Protein AF-A0A0S6VX45-F1 (afdb_monomer)

Radius of gyration: 17.17 Å; Cα contacts (8 Å, |Δi|>4): 86; chains: 1; bounding box: 39×22×50 Å

Structure (mmCIF, N/CA/C/O backbone):
data_AF-A0A0S6VX45-F1
#
_entry.id   AF-A0A0S6VX45-F1
#
loop_
_atom_site.group_PDB
_atom_site.id
_atom_site.type_symbol
_atom_site.label_atom_id
_atom_site.label_alt_id
_atom_site.label_comp_id
_atom_site.label_asym_id
_atom_site.label_entity_id
_atom_site.label_seq_id
_atom_site.pdbx_PDB_ins_code
_atom_site.Cartn_x
_atom_site.Cartn_y
_atom_site.Cartn_z
_atom_site.occupancy
_atom_site.B_iso_or_equiv
_atom_site.auth_seq_id
_atom_site.auth_comp_id
_atom_site.auth_asym_id
_atom_site.auth_atom_id
_atom_site.pdbx_PDB_model_num
ATOM 1 N N . MET A 1 1 ? 19.116 3.862 -4.561 1.00 60.44 1 MET A N 1
ATOM 2 C CA . MET A 1 1 ? 18.824 3.668 -3.116 1.00 60.44 1 MET A CA 1
ATOM 3 C C . MET A 1 1 ? 17.891 4.714 -2.479 1.00 60.44 1 MET A C 1
ATOM 5 O O . MET A 1 1 ? 17.310 4.406 -1.449 1.00 60.44 1 MET A O 1
ATOM 9 N N . ARG A 1 2 ? 17.696 5.930 -3.028 1.00 74.19 2 ARG A N 1
ATOM 10 C CA . ARG A 1 2 ? 16.816 6.953 -2.409 1.00 74.19 2 ARG A CA 1
ATOM 11 C C . ARG A 1 2 ? 15.327 6.569 -2.387 1.00 74.19 2 ARG A C 1
ATOM 13 O O . ARG A 1 2 ? 14.680 6.799 -1.379 1.00 74.19 2 ARG A O 1
ATOM 20 N N . LEU A 1 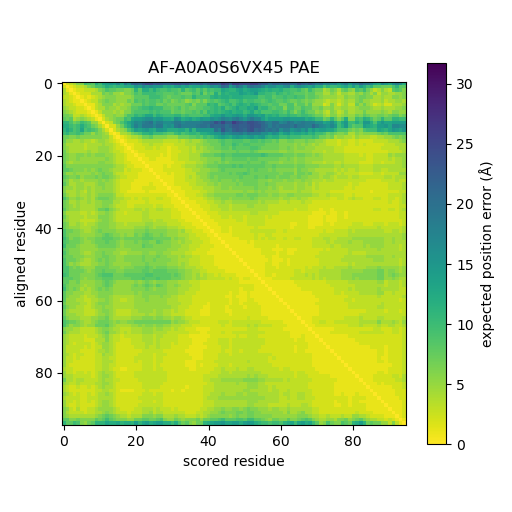3 ? 14.828 5.949 -3.457 1.00 75.25 3 LEU A N 1
ATOM 21 C CA . LEU A 1 3 ? 13.413 5.592 -3.631 1.00 75.25 3 LEU A CA 1
ATOM 22 C C . LEU A 1 3 ? 12.931 4.498 -2.661 1.00 75.25 3 LEU A C 1
ATOM 24 O O . LEU A 1 3 ? 11.836 4.600 -2.122 1.00 75.25 3 LEU A O 1
ATOM 28 N N . LEU A 1 4 ? 13.771 3.496 -2.377 1.00 80.19 4 LEU A N 1
ATOM 29 C CA . LEU A 1 4 ? 13.429 2.387 -1.473 1.00 80.19 4 LEU A CA 1
ATOM 30 C C . LEU A 1 4 ? 13.147 2.860 -0.042 1.00 80.19 4 LEU A C 1
ATOM 32 O O . LEU A 1 4 ? 12.200 2.3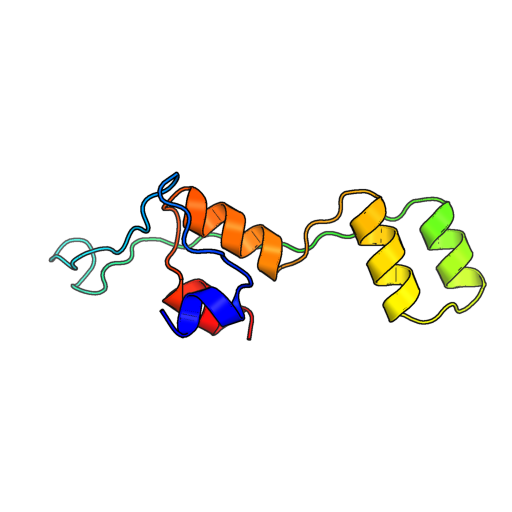93 0.580 1.00 80.19 4 LEU A O 1
ATOM 36 N N . ARG A 1 5 ? 13.902 3.860 0.433 1.00 81.31 5 ARG A N 1
ATOM 37 C CA . ARG A 1 5 ? 13.699 4.463 1.758 1.00 81.31 5 ARG A CA 1
ATOM 38 C C . ARG A 1 5 ? 12.344 5.150 1.899 1.00 81.31 5 ARG A C 1
ATOM 40 O O . ARG A 1 5 ? 11.786 5.147 2.979 1.00 81.31 5 ARG A O 1
ATOM 47 N N . ILE A 1 6 ? 11.799 5.709 0.819 1.00 82.19 6 ILE A N 1
ATOM 48 C CA . ILE A 1 6 ? 10.489 6.376 0.854 1.00 82.19 6 ILE A CA 1
ATOM 49 C C . ILE A 1 6 ? 9.362 5.342 1.052 1.00 82.19 6 ILE A C 1
ATOM 51 O O . ILE A 1 6 ? 8.352 5.604 1.709 1.00 82.19 6 ILE A O 1
ATOM 55 N N . LEU A 1 7 ? 9.551 4.130 0.524 1.00 81.44 7 LEU A N 1
ATOM 56 C CA . LEU A 1 7 ? 8.628 3.014 0.719 1.00 81.44 7 LEU A CA 1
ATOM 57 C C . LEU A 1 7 ? 8.910 2.198 1.990 1.00 81.44 7 LEU A C 1
ATOM 59 O O . LEU A 1 7 ? 8.251 1.183 2.176 1.00 81.44 7 LEU A O 1
ATOM 63 N N . ASP A 1 8 ? 9.832 2.612 2.863 1.00 84.00 8 ASP A N 1
ATOM 64 C CA . ASP A 1 8 ? 10.304 1.805 4.005 1.00 84.00 8 ASP A CA 1
ATOM 65 C C . ASP A 1 8 ? 10.724 0.382 3.593 1.00 84.00 8 ASP A C 1
ATOM 67 O O . ASP A 1 8 ? 10.539 -0.591 4.323 1.00 84.00 8 ASP A O 1
ATOM 71 N N . ILE A 1 9 ? 11.262 0.241 2.378 1.00 82.06 9 ILE A N 1
ATOM 72 C CA . ILE A 1 9 ? 11.832 -1.016 1.910 1.00 82.06 9 ILE A CA 1
ATOM 73 C C . ILE A 1 9 ? 13.308 -1.013 2.284 1.00 82.06 9 ILE A C 1
ATOM 75 O O . ILE A 1 9 ? 14.108 -0.272 1.702 1.00 82.06 9 ILE A O 1
ATOM 79 N N . GLU A 1 10 ? 13.676 -1.872 3.228 1.00 78.88 10 GLU A N 1
ATOM 80 C CA . GLU A 1 10 ? 15.080 -2.169 3.465 1.00 78.88 10 GLU A CA 1
ATOM 81 C C . GLU A 1 10 ? 15.649 -2.964 2.280 1.00 78.88 10 GLU A C 1
ATOM 83 O O . GLU A 1 10 ? 14.973 -3.855 1.751 1.00 78.88 10 GLU A O 1
ATOM 88 N N . PRO A 1 11 ? 16.864 -2.629 1.812 1.00 67.44 11 PRO A N 1
ATOM 89 C CA . PRO A 1 11 ? 17.540 -3.375 0.763 1.00 67.44 11 PRO A CA 1
ATOM 90 C C . PRO A 1 11 ? 17.979 -4.739 1.309 1.00 67.44 11 PRO A C 1
ATOM 92 O O . PRO A 1 11 ? 19.117 -4.928 1.726 1.00 67.44 11 PRO A O 1
ATOM 95 N N . ASP A 1 12 ? 17.049 -5.682 1.312 1.00 67.06 12 ASP A N 1
ATOM 96 C CA . ASP A 1 12 ? 17.290 -7.087 1.602 1.00 67.06 12 ASP A CA 1
ATOM 97 C C . ASP A 1 12 ? 17.587 -7.833 0.287 1.00 67.06 12 ASP A C 1
ATOM 99 O O . ASP A 1 12 ? 16.963 -7.577 -0.743 1.00 67.06 12 ASP A O 1
ATOM 103 N N . ARG A 1 13 ? 18.557 -8.755 0.307 1.00 64.81 13 ARG A N 1
ATOM 104 C CA . ARG A 1 13 ? 18.927 -9.584 -0.856 1.00 64.81 13 ARG A CA 1
ATOM 105 C C . ARG A 1 13 ? 17.896 -10.678 -1.157 1.00 64.81 13 ARG A C 1
ATOM 107 O O . ARG A 1 13 ? 18.071 -11.412 -2.124 1.00 64.81 13 ARG A O 1
ATOM 114 N N . SER A 1 14 ? 16.856 -10.814 -0.337 1.00 72.38 14 SER A N 1
ATOM 115 C CA . SER A 1 14 ? 15.859 -11.881 -0.451 1.00 72.38 14 SER A CA 1
ATOM 116 C C . SER A 1 14 ? 14.865 -11.723 -1.608 1.00 72.38 14 SER A C 1
ATOM 118 O O . SER A 1 14 ? 14.137 -12.670 -1.903 1.00 72.38 14 SER A O 1
ATOM 120 N N . PHE A 1 15 ? 14.817 -10.570 -2.286 1.00 75.94 15 PHE A N 1
ATOM 121 C CA . PHE A 1 15 ? 13.934 -10.373 -3.437 1.00 75.94 15 PHE A CA 1
ATOM 122 C C . PHE A 1 15 ? 14.548 -9.464 -4.506 1.00 75.94 15 PHE A C 1
ATOM 124 O O . PHE A 1 15 ? 15.210 -8.470 -4.210 1.00 75.94 15 PHE A O 1
ATOM 131 N N . GLU A 1 16 ? 14.293 -9.800 -5.771 1.00 82.88 16 GLU A N 1
ATOM 132 C CA . GLU A 1 16 ? 14.755 -9.031 -6.926 1.00 82.88 16 GLU A CA 1
ATOM 133 C C . GLU A 1 16 ? 13.674 -8.058 -7.404 1.00 82.88 16 GLU A C 1
ATOM 135 O O . GLU A 1 16 ? 12.514 -8.420 -7.612 1.00 82.88 16 GLU A O 1
ATOM 140 N N . PHE A 1 17 ? 14.056 -6.794 -7.589 1.00 88.38 17 PHE A N 1
ATOM 141 C CA . PHE A 1 17 ? 13.172 -5.787 -8.165 1.00 88.38 17 PHE A CA 1
ATOM 142 C C . PHE A 1 17 ? 13.125 -5.936 -9.683 1.00 88.38 17 PHE A C 1
ATOM 144 O O . PHE A 1 17 ? 14.161 -5.962 -10.348 1.00 88.38 17 PHE A O 1
ATOM 151 N N . MET A 1 18 ? 11.915 -5.953 -10.235 1.00 90.75 18 MET A N 1
ATOM 152 C CA . MET A 1 18 ? 11.698 -6.136 -11.666 1.00 90.75 18 MET A CA 1
ATOM 153 C C . MET A 1 18 ? 11.390 -4.806 -12.347 1.00 90.75 18 MET A C 1
ATOM 155 O O . MET A 1 18 ? 10.628 -3.992 -11.830 1.00 90.75 18 MET A O 1
ATOM 159 N N . ARG A 1 19 ? 11.949 -4.610 -13.544 1.00 92.38 19 ARG A N 1
ATOM 160 C CA . ARG A 1 19 ? 11.589 -3.521 -14.455 1.00 92.38 19 ARG A CA 1
ATOM 161 C C . ARG A 1 19 ? 11.596 -4.032 -15.889 1.00 92.38 19 ARG A C 1
ATOM 163 O O . ARG A 1 19 ? 12.563 -4.657 -16.324 1.00 92.38 19 ARG A O 1
ATOM 170 N N . GLY A 1 20 ? 10.528 -3.759 -16.633 1.00 94.38 20 GLY A N 1
ATOM 171 C CA . GLY A 1 20 ? 10.474 -4.097 -18.051 1.00 94.38 20 GLY A CA 1
ATOM 172 C C . GLY A 1 20 ? 11.472 -3.260 -18.851 1.00 94.38 20 GLY A C 1
ATOM 173 O O . GLY A 1 20 ? 11.532 -2.043 -18.698 1.00 94.38 20 GLY A O 1
ATOM 174 N N . LYS A 1 21 ? 12.247 -3.914 -19.723 1.00 95.06 21 LYS A N 1
ATOM 175 C CA . LYS A 1 21 ? 13.265 -3.253 -20.563 1.00 95.06 21 LYS A CA 1
ATOM 176 C C . LYS A 1 21 ? 12.674 -2.387 -21.686 1.00 95.06 21 LYS A C 1
ATOM 178 O O . LYS A 1 21 ? 13.375 -1.534 -22.212 1.00 95.06 21 LYS A O 1
ATOM 183 N N . GLY A 1 22 ? 11.404 -2.607 -22.037 1.00 96.31 22 GLY A N 1
ATOM 184 C CA . GLY A 1 22 ? 10.769 -2.020 -23.218 1.00 96.31 22 GLY A CA 1
ATOM 185 C C . GLY A 1 22 ? 11.043 -2.846 -24.480 1.00 96.31 22 GLY A C 1
ATOM 186 O O . GLY A 1 22 ? 12.168 -3.267 -24.729 1.00 96.31 22 GLY A O 1
ATOM 187 N N . CYS A 1 23 ? 10.003 -3.118 -25.263 1.00 97.19 23 CYS A N 1
ATOM 188 C CA . CYS A 1 23 ? 10.076 -3.790 -26.561 1.00 97.19 23 CYS A CA 1
ATOM 189 C C . CYS A 1 23 ? 8.852 -3.419 -27.408 1.00 97.19 23 CYS A C 1
ATOM 191 O O . CYS A 1 23 ? 7.910 -2.811 -26.895 1.00 97.19 23 CYS A O 1
ATOM 193 N N . ASP A 1 24 ? 8.829 -3.835 -28.671 1.00 97.69 24 ASP A N 1
ATOM 194 C CA . ASP A 1 24 ? 7.750 -3.506 -29.613 1.00 97.69 24 ASP A CA 1
ATOM 195 C C . ASP A 1 24 ? 6.369 -3.941 -29.100 1.00 97.69 24 ASP A C 1
ATOM 197 O O . ASP A 1 24 ? 5.386 -3.220 -29.246 1.00 97.69 24 ASP A O 1
ATOM 201 N N . LYS A 1 25 ? 6.294 -5.079 -28.392 1.00 96.56 25 LYS A N 1
ATOM 202 C CA . LYS A 1 25 ? 5.036 -5.600 -27.823 1.00 96.56 25 LYS A CA 1
ATOM 203 C C . LYS A 1 25 ? 4.424 -4.697 -26.752 1.00 96.56 25 LYS A C 1
ATOM 205 O O . LYS A 1 25 ? 3.219 -4.752 -26.538 1.00 96.56 25 LYS A O 1
ATOM 210 N N . CYS A 1 26 ? 5.239 -3.908 -26.056 1.00 96.06 26 CYS A N 1
ATOM 211 C CA . CYS A 1 26 ? 4.770 -2.936 -25.070 1.00 96.06 26 CYS A CA 1
ATOM 212 C C . CYS A 1 26 ? 4.954 -1.490 -25.542 1.00 96.06 26 CYS A C 1
ATOM 214 O O . CYS A 1 26 ? 4.948 -0.578 -24.711 1.00 96.06 26 CYS A O 1
ATOM 216 N N . PHE A 1 27 ? 5.149 -1.281 -26.851 1.00 96.31 27 PHE A N 1
ATOM 217 C CA . PHE A 1 27 ? 5.421 0.028 -27.452 1.00 96.31 27 PHE A CA 1
ATOM 218 C C . PHE A 1 27 ? 6.566 0.764 -26.742 1.00 96.31 27 PHE A C 1
ATOM 220 O O . PHE A 1 27 ? 6.477 1.950 -26.438 1.00 96.31 27 PHE A O 1
ATOM 227 N N . HIS A 1 28 ? 7.620 0.021 -26.394 1.00 96.12 28 HIS A N 1
ATOM 228 C CA . HIS A 1 28 ? 8.796 0.496 -25.658 1.00 96.12 28 HIS A CA 1
ATOM 229 C C . HIS A 1 28 ? 8.526 1.100 -24.264 1.00 96.12 28 HIS A C 1
ATOM 231 O O . HIS A 1 28 ? 9.442 1.645 -23.657 1.00 96.12 28 HIS A O 1
ATOM 237 N N . SER A 1 29 ? 7.322 0.957 -23.697 1.00 95.06 29 SER A N 1
ATOM 238 C CA . SER A 1 29 ? 6.995 1.515 -22.371 1.00 95.06 29 SER A CA 1
ATOM 239 C C . SER A 1 29 ? 7.636 0.758 -21.202 1.00 95.06 29 SER A C 1
ATOM 241 O O . SER A 1 29 ? 7.872 1.327 -20.139 1.00 95.06 29 SER A O 1
ATOM 243 N N . GLY A 1 30 ? 7.884 -0.543 -21.381 1.00 95.81 30 GLY A N 1
ATOM 244 C CA . GLY A 1 30 ? 8.291 -1.441 -20.299 1.00 95.81 30 GLY A CA 1
ATOM 245 C C . GLY A 1 30 ? 7.136 -1.938 -19.417 1.00 95.81 30 GLY A C 1
ATOM 246 O O . GLY A 1 30 ? 7.398 -2.683 -18.476 1.00 95.81 30 GLY A O 1
ATOM 247 N N . TYR A 1 31 ? 5.881 -1.601 -19.740 1.00 95.31 31 TYR A N 1
ATOM 248 C CA . TYR A 1 31 ? 4.680 -2.031 -19.014 1.00 95.31 31 TYR A CA 1
ATOM 249 C C . TYR A 1 31 ? 3.633 -2.615 -19.972 1.00 95.31 31 TYR A C 1
ATOM 251 O O . TYR A 1 31 ? 3.529 -2.206 -21.123 1.00 95.31 31 TYR A O 1
ATOM 259 N N . SER A 1 32 ? 2.831 -3.571 -19.509 1.00 95.19 32 SER A N 1
ATOM 260 C CA . SER A 1 32 ? 1.697 -4.103 -20.272 1.00 95.19 32 SER A CA 1
ATOM 261 C C . SER A 1 32 ? 0.556 -4.451 -19.326 1.00 95.19 32 SER A C 1
ATOM 263 O O . SER A 1 32 ? 0.758 -5.164 -18.345 1.00 95.19 32 SER A O 1
ATOM 265 N N . GLY A 1 33 ? -0.644 -3.951 -19.623 1.00 94.56 33 GLY A N 1
ATOM 266 C CA . GLY A 1 33 ? -1.788 -4.064 -18.722 1.00 94.56 33 GLY A CA 1
ATOM 267 C C . GLY A 1 33 ? -1.673 -3.157 -17.493 1.00 94.56 33 GLY A C 1
ATOM 268 O O . GLY A 1 33 ? -0.799 -2.298 -17.399 1.00 94.56 33 GLY A O 1
ATOM 269 N N . ARG A 1 34 ? -2.622 -3.313 -16.568 1.00 94.88 34 ARG A N 1
ATOM 270 C CA . ARG A 1 34 ? -2.715 -2.561 -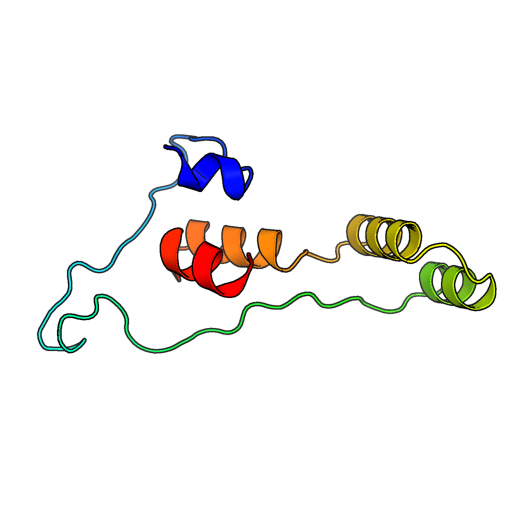15.309 1.00 94.88 34 ARG A CA 1
ATOM 271 C C . ARG A 1 34 ? -3.279 -3.473 -14.226 1.00 94.88 34 ARG A C 1
ATOM 273 O O . ARG A 1 34 ? -4.085 -4.351 -14.522 1.00 94.88 34 ARG A O 1
ATOM 280 N N . THR A 1 35 ? -2.907 -3.225 -12.977 1.00 94.88 35 THR A N 1
ATOM 281 C CA . THR A 1 35 ? -3.492 -3.887 -11.806 1.00 94.88 35 THR A CA 1
ATOM 282 C C . THR A 1 35 ? -3.915 -2.849 -10.776 1.00 94.88 35 THR A C 1
ATOM 284 O O . THR A 1 35 ? -3.234 -1.845 -10.591 1.00 94.88 35 THR A O 1
ATOM 287 N N . GLY A 1 36 ? -5.014 -3.111 -10.065 1.00 94.62 36 GLY A N 1
ATOM 288 C CA . GLY A 1 36 ? -5.429 -2.289 -8.928 1.00 94.62 36 GLY A CA 1
ATOM 289 C C . GLY A 1 36 ? -4.558 -2.524 -7.692 1.00 94.62 36 GLY A C 1
ATOM 290 O O . GLY A 1 36 ? -4.054 -3.632 -7.492 1.00 94.62 36 GLY A O 1
ATOM 291 N N . VAL A 1 37 ? -4.409 -1.489 -6.867 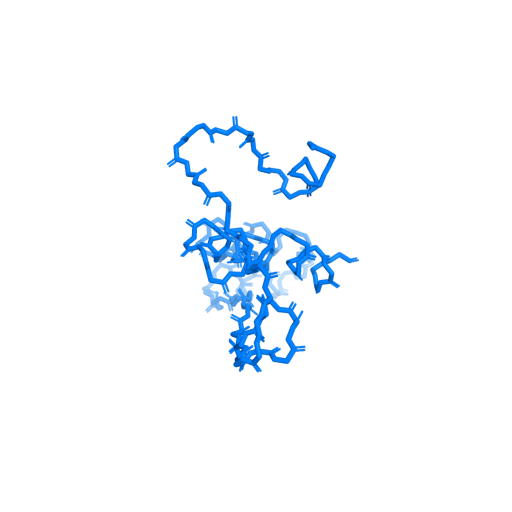1.00 94.69 37 VAL A N 1
ATOM 292 C CA . VAL A 1 37 ? -3.854 -1.531 -5.506 1.00 94.69 37 VAL A CA 1
ATOM 293 C C . VAL A 1 37 ? -4.959 -1.050 -4.574 1.00 94.69 37 VAL A C 1
ATOM 295 O O . VAL A 1 37 ? -5.628 -0.071 -4.889 1.00 94.69 37 VAL A O 1
ATOM 298 N N . PHE A 1 38 ? -5.170 -1.742 -3.455 1.00 94.88 38 PHE A N 1
ATOM 299 C CA . PHE A 1 38 ? -6.323 -1.494 -2.593 1.00 94.88 38 PHE A CA 1
ATOM 300 C C . PHE A 1 38 ? -5.912 -1.345 -1.127 1.00 94.88 38 PHE A C 1
ATOM 302 O O . PHE A 1 38 ? -5.020 -2.049 -0.644 1.00 94.88 38 PHE A O 1
ATOM 309 N N . GLU A 1 39 ? -6.615 -0.454 -0.435 1.00 95.31 39 GLU A N 1
ATOM 310 C CA . GLU A 1 39 ? -6.660 -0.316 1.019 1.00 95.31 39 GLU A CA 1
ATOM 311 C C . GLU A 1 39 ? -8.121 -0.526 1.424 1.00 95.31 39 GLU A C 1
ATOM 313 O O . GLU A 1 39 ? -8.989 0.257 1.043 1.00 95.31 39 GLU A O 1
ATOM 318 N N . VAL A 1 40 ? -8.414 -1.638 2.102 1.00 95.88 40 VAL A N 1
ATOM 319 C 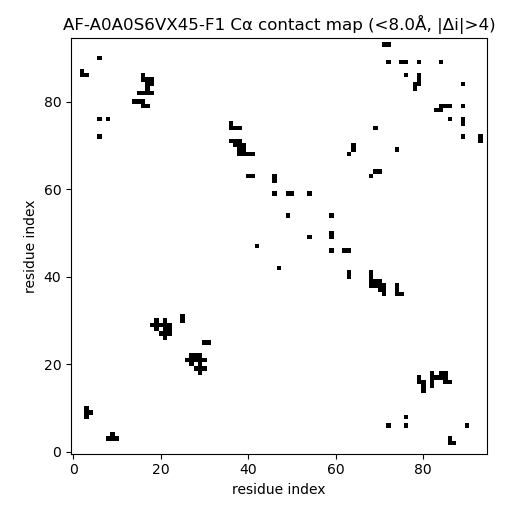CA . VAL A 1 40 ? -9.793 -2.043 2.417 1.00 95.88 40 VAL A CA 1
ATOM 320 C C . VAL A 1 40 ? -9.940 -2.198 3.920 1.00 95.88 40 VAL A C 1
ATOM 322 O O . VAL A 1 40 ? -9.432 -3.153 4.508 1.00 95.88 40 VAL A O 1
ATOM 325 N N . MET A 1 41 ? -10.666 -1.264 4.530 1.00 95.50 41 MET A N 1
ATOM 326 C CA . MET A 1 41 ? -11.006 -1.298 5.947 1.00 95.50 41 MET A CA 1
ATOM 327 C C . MET A 1 41 ? -12.257 -2.150 6.160 1.00 95.50 41 MET A C 1
ATOM 329 O O . MET A 1 41 ? -13.367 -1.744 5.814 1.00 95.50 41 MET A O 1
ATOM 333 N N . LYS A 1 42 ? -12.093 -3.338 6.744 1.00 93.94 42 LYS A N 1
ATOM 334 C CA . LYS A 1 42 ? -13.232 -4.154 7.172 1.00 93.94 42 LYS A CA 1
ATOM 335 C C . LYS A 1 42 ? -13.818 -3.552 8.448 1.00 93.94 42 LYS A C 1
ATOM 337 O O . LYS A 1 42 ? -13.129 -3.476 9.455 1.00 93.94 42 LYS A O 1
ATOM 342 N N . LEU A 1 43 ? -15.085 -3.149 8.404 1.00 95.00 43 LEU A N 1
ATOM 343 C CA . LEU A 1 43 ? -15.770 -2.590 9.565 1.00 95.00 43 LEU A CA 1
ATOM 344 C C . LEU A 1 43 ? -16.159 -3.702 10.550 1.00 95.00 43 LEU A C 1
ATOM 346 O O . LEU A 1 43 ? -17.091 -4.466 10.288 1.00 95.00 43 LEU A O 1
ATOM 350 N N . ASP A 1 44 ? -15.453 -3.773 11.675 1.00 93.50 44 ASP A N 1
ATOM 351 C CA . ASP A 1 44 ? -15.758 -4.660 12.798 1.00 93.50 44 ASP A CA 1
ATOM 352 C C . ASP A 1 44 ? -16.404 -3.901 13.971 1.00 93.50 44 ASP A C 1
ATOM 354 O O . ASP A 1 44 ? -16.615 -2.688 13.904 1.00 93.50 44 ASP A O 1
ATOM 358 N N . GLU A 1 45 ? -16.747 -4.614 15.046 1.00 95.88 45 GLU A N 1
ATOM 359 C CA . GLU A 1 45 ? -17.428 -4.006 16.194 1.00 95.88 45 GLU A CA 1
ATOM 360 C C . GLU A 1 45 ? -16.560 -2.956 16.899 1.00 95.88 45 GLU A C 1
ATOM 362 O O . GLU A 1 45 ? -17.033 -1.879 17.253 1.00 95.88 45 GLU A O 1
ATOM 367 N N . ARG A 1 46 ? -15.252 -3.208 17.008 1.00 94.88 46 ARG A N 1
ATOM 368 C CA . ARG A 1 46 ? -14.319 -2.284 17.658 1.00 94.88 46 ARG A CA 1
ATOM 369 C C . ARG A 1 46 ? -14.208 -0.964 16.888 1.00 94.88 46 ARG A C 1
ATOM 371 O O . ARG A 1 46 ? -14.164 0.106 17.494 1.00 94.88 46 ARG A O 1
ATOM 378 N N . LEU A 1 47 ? -14.172 -1.024 15.557 1.00 96.50 47 LEU A N 1
ATOM 379 C CA . LEU A 1 47 ? -14.183 0.155 14.693 1.00 96.50 47 LEU A CA 1
ATOM 380 C C . LEU A 1 47 ? -15.530 0.881 14.742 1.00 96.50 47 LEU A C 1
ATOM 382 O O . LEU A 1 47 ? -15.538 2.110 14.795 1.00 96.50 47 LEU A O 1
ATOM 386 N N . ARG A 1 48 ? -16.659 0.158 14.785 1.00 97.25 48 ARG A N 1
ATOM 387 C CA . ARG A 1 48 ? -17.991 0.769 14.959 1.00 97.25 48 ARG A CA 1
ATOM 388 C C . ARG A 1 48 ? -18.078 1.564 16.252 1.00 97.25 48 ARG A C 1
ATOM 390 O O . ARG A 1 48 ? -18.490 2.720 16.221 1.00 97.25 48 ARG A O 1
ATOM 397 N N . GLU A 1 49 ? -17.635 0.986 17.365 1.00 97.19 49 GLU A N 1
ATOM 398 C CA . GLU A 1 49 ? -17.579 1.695 18.642 1.00 97.19 49 GLU A CA 1
ATOM 399 C C . GLU A 1 49 ? -16.703 2.947 18.567 1.00 97.19 49 GLU A C 1
ATOM 401 O O . GLU A 1 49 ? -17.086 3.998 19.080 1.00 97.19 49 GLU A O 1
ATOM 406 N N . GLY A 1 50 ? -15.533 2.847 17.927 1.00 96.62 50 GLY A N 1
ATOM 407 C CA . GLY A 1 50 ? -14.636 3.983 17.731 1.00 96.62 50 GLY A CA 1
ATOM 408 C C . GLY A 1 50 ? -15.303 5.122 16.957 1.00 96.62 50 GLY A C 1
ATOM 409 O O . GLY A 1 50 ? -15.196 6.281 17.357 1.00 96.62 50 GLY A O 1
ATOM 410 N N . ILE A 1 51 ? -16.043 4.789 15.896 1.00 97.12 51 ILE A N 1
ATOM 411 C CA . ILE A 1 51 ? -16.806 5.758 15.098 1.00 97.12 51 ILE A CA 1
ATOM 412 C C . ILE A 1 51 ? -17.881 6.432 15.958 1.00 97.12 51 ILE A C 1
ATOM 414 O O . ILE A 1 51 ? -17.947 7.657 15.993 1.00 97.12 51 ILE A O 1
ATOM 418 N N . VAL A 1 52 ? -18.681 5.657 16.700 1.00 98.06 52 VAL A N 1
ATOM 419 C CA . VAL A 1 52 ? -19.733 6.199 17.584 1.00 98.06 52 VAL A CA 1
ATOM 420 C C . VAL A 1 52 ? -19.146 7.119 18.659 1.00 98.06 52 VAL A C 1
ATOM 422 O O . VAL A 1 52 ? -19.735 8.145 18.993 1.00 98.06 52 VAL A O 1
ATOM 425 N N . LYS A 1 53 ? -17.961 6.785 19.177 1.00 97.81 53 LYS A N 1
ATOM 426 C CA . LYS A 1 53 ? -17.240 7.575 20.185 1.00 97.81 53 LYS A CA 1
ATOM 427 C C . LYS A 1 53 ? -16.462 8.762 19.593 1.00 97.81 53 LYS A C 1
ATOM 429 O O . LYS A 1 53 ? -15.777 9.444 20.348 1.00 97.81 53 LYS A O 1
ATOM 434 N N . ASN A 1 54 ? -16.551 9.022 18.282 1.00 97.06 54 ASN A N 1
ATOM 435 C CA . ASN A 1 54 ? -15.801 10.070 17.575 1.00 97.06 54 ASN A CA 1
ATOM 436 C C . ASN A 1 54 ? -14.291 10.050 17.876 1.00 97.06 54 ASN A C 1
ATOM 438 O O . ASN A 1 54 ? -13.662 11.093 18.066 1.00 97.06 54 ASN A O 1
ATOM 442 N N . VAL A 1 55 ? -13.691 8.858 17.941 1.00 97.25 55 VAL A N 1
ATOM 443 C CA . VAL A 1 55 ? -12.240 8.761 18.146 1.00 97.25 55 VAL A CA 1
ATOM 444 C C . VAL A 1 55 ? -11.490 9.351 16.940 1.00 97.25 55 VAL A C 1
ATOM 446 O O . VAL A 1 55 ? -12.004 9.316 15.817 1.00 97.25 55 VAL A O 1
ATOM 449 N N . PRO A 1 56 ? -10.266 9.882 17.125 1.00 97.94 56 PRO A N 1
ATOM 450 C CA . PRO A 1 56 ? -9.506 10.471 16.028 1.00 97.94 56 PRO A CA 1
ATOM 451 C C . PRO A 1 56 ? -9.324 9.502 14.855 1.00 97.94 56 PRO A C 1
ATOM 453 O O . PRO A 1 56 ? -9.039 8.321 15.050 1.00 97.94 56 PRO A O 1
ATOM 456 N N . VAL A 1 57 ? -9.393 10.016 13.624 1.00 95.81 57 VAL A N 1
ATOM 457 C CA . VAL A 1 57 ? -9.238 9.210 12.395 1.00 95.81 57 VAL A CA 1
ATOM 458 C C . VAL A 1 57 ? -7.919 8.430 12.380 1.00 95.81 57 VAL A C 1
ATOM 460 O O . VAL A 1 57 ? -7.888 7.279 11.953 1.00 95.81 57 VAL A O 1
ATOM 463 N N . ALA A 1 58 ? -6.838 9.020 12.898 1.00 96.75 58 ALA A N 1
ATOM 464 C CA . ALA A 1 58 ? -5.557 8.330 13.034 1.00 96.75 58 ALA A CA 1
ATOM 465 C C . ALA A 1 58 ? -5.667 7.082 13.929 1.00 96.75 58 ALA A C 1
ATOM 467 O O . ALA A 1 58 ? -5.152 6.029 13.572 1.00 96.75 58 ALA A O 1
ATOM 468 N N . ALA A 1 59 ? -6.406 7.166 15.040 1.00 96.94 59 ALA A N 1
ATOM 469 C CA . ALA A 1 59 ? -6.637 6.024 15.919 1.00 96.94 59 ALA A CA 1
ATOM 470 C C . ALA A 1 59 ? -7.490 4.944 15.232 1.00 96.94 59 ALA A C 1
ATOM 472 O O . ALA A 1 59 ? -7.151 3.767 15.322 1.00 96.94 59 ALA A O 1
ATOM 473 N N . LEU A 1 60 ? -8.536 5.326 14.483 1.00 96.88 60 LEU A N 1
ATO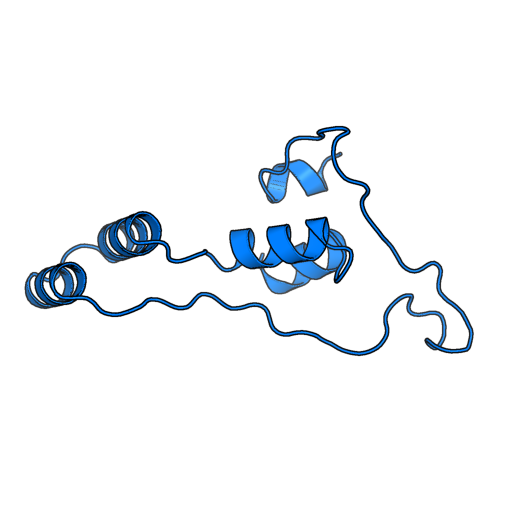M 474 C CA . LEU A 1 60 ? -9.319 4.376 13.675 1.00 96.88 60 LEU A CA 1
ATOM 475 C C . LEU A 1 60 ? -8.444 3.647 12.648 1.00 96.88 60 LEU A C 1
ATOM 477 O O . LEU A 1 60 ? -8.571 2.435 12.477 1.00 96.88 60 LEU A O 1
ATOM 481 N N . LYS A 1 61 ? -7.527 4.366 11.993 1.00 95.94 61 LYS A N 1
ATOM 482 C CA . LYS A 1 61 ? -6.592 3.779 11.030 1.00 95.94 61 LYS A CA 1
ATOM 483 C C . LYS A 1 61 ? -5.664 2.759 11.688 1.00 95.94 61 LYS A C 1
ATOM 485 O O . LYS A 1 61 ? -5.545 1.648 11.177 1.00 95.94 61 LYS A O 1
ATOM 490 N N . GLU A 1 62 ? -5.055 3.095 12.824 1.00 96.50 62 GLU A N 1
ATOM 491 C CA . GLU A 1 62 ? -4.199 2.162 13.570 1.00 96.50 62 GLU A CA 1
ATOM 492 C C . GLU A 1 62 ? -4.976 0.925 14.039 1.00 96.50 62 GLU A C 1
ATOM 494 O O . GLU A 1 62 ? -4.494 -0.204 13.922 1.00 96.50 62 GLU A O 1
ATOM 499 N N . MET A 1 63 ? -6.221 1.108 14.490 1.00 96.06 63 MET A N 1
ATOM 500 C CA . MET A 1 63 ? -7.106 -0.004 14.841 1.00 96.06 63 MET A CA 1
ATOM 501 C C . MET A 1 63 ? -7.341 -0.921 13.638 1.00 96.06 63 MET A C 1
ATOM 503 O O . MET A 1 63 ? -7.145 -2.131 13.752 1.00 96.06 63 MET A O 1
ATOM 507 N N . ALA A 1 64 ? -7.676 -0.364 12.474 1.00 97.06 64 ALA A N 1
ATOM 508 C CA . ALA A 1 64 ? -7.888 -1.138 11.256 1.00 97.06 64 ALA A CA 1
ATOM 509 C C . ALA A 1 64 ? -6.622 -1.889 10.804 1.00 97.06 64 ALA A C 1
ATOM 511 O O . ALA A 1 64 ? -6.697 -3.066 10.442 1.00 97.06 64 ALA A O 1
ATOM 512 N N . ILE A 1 65 ? -5.449 -1.246 10.864 1.00 96.62 65 ILE A N 1
ATOM 513 C CA . ILE A 1 65 ? -4.160 -1.884 10.547 1.00 96.62 65 ILE A CA 1
ATOM 514 C C . ILE A 1 65 ? -3.896 -3.055 11.501 1.00 96.62 65 ILE A C 1
ATOM 516 O O . ILE A 1 65 ? -3.551 -4.148 11.048 1.00 96.62 65 ILE A O 1
ATOM 520 N N . SER A 1 66 ? -4.133 -2.870 12.804 1.00 95.00 66 SER A N 1
ATOM 521 C CA . SER A 1 66 ? -3.933 -3.918 13.818 1.00 95.00 66 SER A CA 1
ATOM 522 C C . SER A 1 66 ? -4.819 -5.154 13.601 1.00 95.00 66 SER A C 1
ATOM 524 O O . SER A 1 66 ? -4.475 -6.252 14.030 1.00 95.00 66 SER A O 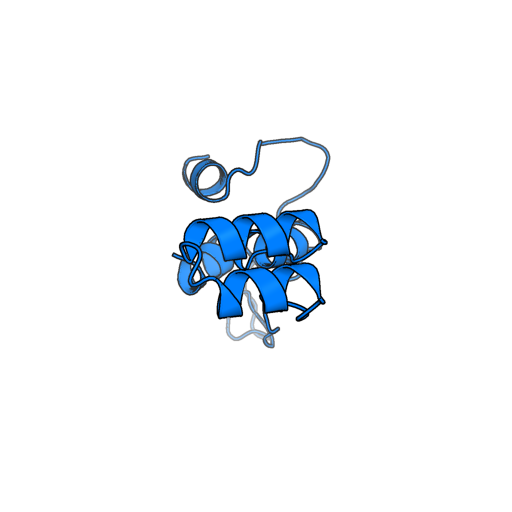1
ATOM 526 N N . GLN A 1 67 ? -5.934 -4.989 12.887 1.00 92.81 67 GLN A N 1
ATOM 527 C CA . GLN A 1 67 ? -6.876 -6.050 12.523 1.00 92.81 67 GLN A CA 1
ATOM 528 C C . GLN A 1 67 ? -6.608 -6.663 11.137 1.00 92.81 67 GLN A C 1
ATOM 530 O O . GLN A 1 67 ? -7.415 -7.447 10.635 1.00 92.81 67 GLN A O 1
ATOM 535 N N . GLY A 1 68 ? -5.482 -6.328 10.502 1.00 93.31 68 GLY A N 1
ATOM 536 C CA . GLY A 1 68 ? -5.054 -6.928 9.238 1.00 93.31 68 GLY A CA 1
ATOM 537 C C . GLY A 1 68 ? -5.364 -6.107 7.985 1.00 93.31 68 GLY A C 1
ATOM 538 O O . GLY A 1 68 ? -5.123 -6.595 6.875 1.00 93.31 68 GLY A O 1
ATOM 539 N N . MET A 1 69 ? -5.851 -4.866 8.115 1.00 96.69 69 MET A N 1
ATOM 540 C CA . MET A 1 69 ? -5.918 -3.955 6.971 1.00 96.69 69 MET A CA 1
ATOM 541 C C . MET A 1 69 ? -4.503 -3.661 6.461 1.00 96.69 69 MET A C 1
ATOM 543 O O . MET A 1 69 ? -3.642 -3.182 7.196 1.00 96.69 69 MET A O 1
ATOM 547 N N . ASN A 1 70 ? -4.269 -3.897 5.170 1.00 95.81 70 ASN A N 1
ATOM 548 C CA . ASN A 1 70 ? -3.056 -3.421 4.514 1.00 95.81 70 ASN A CA 1
ATOM 549 C C . ASN A 1 70 ? -3.278 -1.991 4.031 1.00 95.81 70 ASN A C 1
ATOM 551 O O . ASN A 1 70 ? -4.264 -1.727 3.342 1.00 95.81 70 ASN A O 1
ATOM 555 N N . THR A 1 71 ? -2.338 -1.101 4.343 1.00 94.94 71 THR A N 1
ATOM 556 C CA . THR A 1 71 ? -2.318 0.241 3.755 1.00 94.94 71 THR A CA 1
ATOM 557 C C . THR A 1 71 ? -2.052 0.167 2.254 1.00 94.94 71 THR A C 1
ATOM 559 O O . THR A 1 71 ? -1.471 -0.806 1.763 1.00 94.94 71 THR A O 1
ATOM 562 N N . LEU A 1 72 ? -2.405 1.218 1.516 1.00 94.25 72 LEU A N 1
ATOM 563 C CA . LEU A 1 72 ? -2.165 1.308 0.079 1.00 94.25 72 LEU A CA 1
ATOM 564 C C . LEU A 1 72 ? -0.676 1.109 -0.237 1.00 94.25 72 LEU A C 1
ATOM 566 O O . LEU A 1 72 ? -0.322 0.310 -1.106 1.00 94.25 72 LEU A O 1
ATOM 570 N N . LYS A 1 73 ? 0.196 1.749 0.556 1.00 93.31 73 LYS A N 1
ATOM 571 C CA . LYS A 1 73 ? 1.655 1.582 0.508 1.00 93.31 73 LYS A CA 1
ATOM 572 C C . LYS A 1 73 ? 2.067 0.123 0.716 1.00 93.31 73 LYS A C 1
ATOM 574 O O . LYS A 1 73 ? 2.786 -0.422 -0.118 1.00 93.31 73 LYS A O 1
ATOM 579 N N . ALA A 1 74 ? 1.587 -0.537 1.772 1.00 93.31 74 ALA A N 1
ATOM 580 C CA . ALA A 1 74 ? 1.913 -1.940 2.036 1.00 93.31 74 ALA A CA 1
ATOM 581 C C . ALA A 1 74 ? 1.429 -2.873 0.909 1.00 93.31 74 ALA A C 1
ATOM 583 O O . ALA A 1 74 ? 2.162 -3.768 0.480 1.00 93.31 74 ALA A O 1
ATOM 584 N N . SER A 1 75 ? 0.224 -2.645 0.382 1.00 95.12 75 SER A N 1
ATOM 585 C CA . SER A 1 75 ? -0.327 -3.378 -0.764 1.00 95.12 75 SER A CA 1
ATOM 586 C C . SER A 1 75 ? 0.508 -3.185 -2.038 1.00 95.12 75 SER A C 1
ATOM 588 O O . SER A 1 75 ? 0.763 -4.159 -2.751 1.00 95.12 75 SER A O 1
ATOM 590 N N . GLY A 1 76 ? 0.983 -1.964 -2.305 1.00 94.31 76 GLY A N 1
ATOM 591 C CA . GLY A 1 76 ? 1.893 -1.660 -3.414 1.00 94.31 76 GLY A CA 1
ATOM 592 C C . GLY A 1 76 ? 3.238 -2.373 -3.273 1.00 94.31 76 GLY A C 1
ATOM 593 O O . GLY A 1 76 ? 3.674 -3.064 -4.193 1.00 94.31 76 GLY A O 1
ATOM 594 N N . ILE A 1 77 ? 3.848 -2.323 -2.084 1.00 92.44 77 ILE A N 1
ATOM 595 C CA . ILE A 1 77 ? 5.110 -3.022 -1.786 1.00 92.44 77 ILE A CA 1
ATOM 596 C C . ILE A 1 77 ? 4.980 -4.530 -2.015 1.00 92.44 77 ILE A C 1
ATOM 598 O O . ILE A 1 77 ? 5.868 -5.141 -2.608 1.00 92.44 77 ILE A O 1
ATOM 602 N N . LYS A 1 78 ? 3.861 -5.144 -1.610 1.00 92.88 78 LYS A N 1
ATOM 603 C CA . LYS A 1 78 ? 3.609 -6.569 -1.879 1.00 92.88 78 LYS A CA 1
ATOM 604 C C . LYS A 1 78 ? 3.615 -6.887 -3.377 1.00 92.88 78 LYS A C 1
ATOM 606 O O . LYS A 1 78 ? 4.103 -7.946 -3.754 1.00 92.88 78 LYS A O 1
ATOM 611 N N . LYS A 1 79 ? 3.103 -5.994 -4.229 1.00 94.25 79 LYS A N 1
ATOM 612 C CA . LYS A 1 79 ? 3.121 -6.173 -5.691 1.00 94.25 79 LYS A CA 1
ATOM 613 C C . LYS A 1 79 ? 4.506 -5.980 -6.293 1.00 94.25 79 LYS A C 1
ATOM 615 O O . LYS A 1 79 ? 4.879 -6.761 -7.163 1.00 94.25 79 LYS A O 1
ATOM 620 N N . ILE A 1 80 ? 5.280 -5.015 -5.789 1.00 93.19 80 ILE A N 1
ATOM 621 C CA . ILE A 1 80 ? 6.694 -4.849 -6.161 1.00 93.19 80 ILE A CA 1
ATOM 622 C C . ILE A 1 80 ? 7.459 -6.142 -5.873 1.00 93.19 80 ILE A C 1
ATOM 624 O O . ILE A 1 80 ? 8.128 -6.670 -6.754 1.00 93.19 80 ILE A O 1
ATOM 628 N N . LYS A 1 81 ? 7.309 -6.693 -4.660 1.00 91.31 81 LYS A N 1
ATOM 629 C CA . LYS A 1 81 ? 7.985 -7.934 -4.248 1.00 91.31 81 LYS A CA 1
ATOM 630 C C . LYS A 1 81 ? 7.591 -9.159 -5.083 1.00 91.31 81 LYS A C 1
ATOM 632 O O . LYS A 1 81 ? 8.348 -10.118 -5.127 1.00 91.31 81 LYS A O 1
ATOM 637 N N . ARG A 1 82 ? 6.427 -9.136 -5.741 1.00 92.31 82 ARG A N 1
ATOM 638 C CA . ARG A 1 82 ? 5.975 -10.187 -6.672 1.00 92.31 82 ARG A CA 1
ATOM 639 C C . ARG A 1 82 ? 6.322 -9.904 -8.138 1.00 92.31 8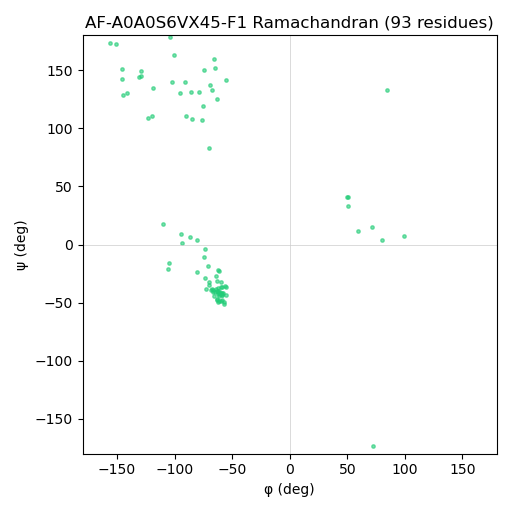2 ARG A C 1
ATOM 641 O O . ARG A 1 82 ? 5.953 -10.690 -9.000 1.00 92.31 82 ARG A O 1
ATOM 648 N N . GLY A 1 83 ? 6.996 -8.791 -8.433 1.00 91.88 83 GLY A N 1
ATOM 649 C CA . GLY A 1 83 ? 7.362 -8.401 -9.796 1.00 91.88 83 GLY A CA 1
ATOM 650 C C . GLY A 1 83 ? 6.188 -7.936 -10.667 1.00 91.88 83 GLY A C 1
ATOM 651 O O . GLY A 1 83 ? 6.331 -7.855 -11.882 1.00 91.88 83 GLY A O 1
ATOM 652 N N . GLU A 1 84 ? 5.031 -7.626 -10.074 1.00 94.44 84 GLU A N 1
ATOM 653 C CA . GLU A 1 84 ? 3.831 -7.199 -10.814 1.00 94.44 84 GLU A CA 1
ATOM 654 C C . GLU A 1 84 ? 3.868 -5.715 -11.212 1.00 94.44 84 GLU A C 1
ATOM 656 O O . GLU A 1 84 ? 3.160 -5.291 -12.122 1.00 94.44 84 GLU A O 1
ATOM 661 N N . THR A 1 85 ? 4.646 -4.905 -10.494 1.00 94.94 85 THR A N 1
ATOM 662 C CA . THR A 1 85 ? 4.815 -3.467 -10.736 1.00 94.94 85 THR A CA 1
ATOM 663 C C . THR A 1 85 ? 6.207 -3.021 -10.289 1.00 94.94 85 THR A C 1
ATOM 665 O O . THR A 1 85 ? 6.950 -3.790 -9.676 1.00 94.94 85 THR A O 1
ATOM 668 N N . THR A 1 86 ? 6.563 -1.773 -10.578 1.00 94.19 86 THR A N 1
ATOM 669 C CA . THR A 1 86 ? 7.864 -1.186 -10.250 1.00 94.19 86 THR A CA 1
ATOM 670 C C . THR A 1 86 ? 7.790 -0.305 -9.003 1.00 94.19 86 THR A C 1
ATOM 672 O O . THR A 1 86 ? 6.716 0.130 -8.563 1.00 94.19 86 THR A O 1
ATOM 675 N N . VAL A 1 87 ? 8.960 -0.024 -8.423 1.00 92.44 87 VAL A N 1
ATOM 676 C CA . VAL A 1 87 ? 9.101 0.948 -7.328 1.00 92.44 87 VAL A CA 1
ATOM 677 C C . VAL A 1 87 ? 8.651 2.327 -7.806 1.00 92.44 87 VAL A C 1
ATOM 679 O O . VAL A 1 87 ? 7.921 3.017 -7.102 1.00 92.44 87 VAL A O 1
ATOM 682 N N . GLU A 1 88 ? 9.048 2.699 -9.020 1.00 91.75 88 GLU A N 1
ATOM 683 C CA . GLU A 1 88 ? 8.730 3.971 -9.656 1.00 91.75 88 GLU A CA 1
ATOM 684 C C . GLU A 1 88 ? 7.222 4.159 -9.842 1.00 91.75 88 GLU A C 1
ATOM 686 O O . GLU A 1 88 ? 6.688 5.194 -9.449 1.00 91.75 88 GLU A O 1
ATOM 691 N N . GLU A 1 89 ? 6.522 3.155 -10.378 1.00 93.25 89 GLU A N 1
ATOM 692 C CA . GLU A 1 89 ? 5.081 3.267 -10.623 1.00 93.25 89 GLU A CA 1
ATOM 693 C C . GLU A 1 89 ? 4.288 3.274 -9.310 1.00 93.25 89 GLU A C 1
ATOM 695 O O . GLU A 1 89 ? 3.307 4.000 -9.176 1.00 93.25 89 GLU A O 1
ATOM 700 N N . THR A 1 90 ? 4.749 2.532 -8.300 1.00 92.94 90 THR A N 1
ATOM 701 C CA . THR A 1 90 ? 4.135 2.551 -6.964 1.00 92.94 90 THR A CA 1
ATOM 702 C C . THR A 1 90 ? 4.291 3.917 -6.297 1.00 92.94 90 THR A C 1
ATOM 704 O O . THR A 1 90 ? 3.330 4.441 -5.742 1.00 92.94 90 THR A O 1
ATOM 707 N N . LEU A 1 91 ? 5.480 4.520 -6.368 1.00 91.56 91 LEU A N 1
ATOM 708 C CA . LEU A 1 91 ? 5.721 5.858 -5.824 1.00 91.56 91 LEU A CA 1
ATOM 709 C C . LEU A 1 91 ? 4.883 6.920 -6.537 1.00 91.56 91 LEU A C 1
ATOM 711 O O . LEU A 1 91 ? 4.341 7.790 -5.873 1.00 91.56 91 LEU A O 1
ATOM 715 N N . ARG A 1 92 ? 4.738 6.817 -7.862 1.00 90.94 92 ARG A N 1
ATOM 716 C CA . ARG A 1 92 ? 3.954 7.753 -8.676 1.00 90.94 92 ARG A CA 1
ATOM 717 C C . ARG A 1 92 ? 2.476 7.827 -8.277 1.00 90.94 92 ARG A C 1
ATOM 719 O O . ARG A 1 92 ? 1.861 8.866 -8.484 1.00 90.94 92 ARG A O 1
ATOM 726 N N . VAL A 1 93 ? 1.888 6.726 -7.803 1.00 88.00 93 VAL A N 1
ATOM 727 C CA . VAL A 1 93 ? 0.439 6.654 -7.527 1.00 88.00 93 VAL A CA 1
ATOM 728 C C . VAL A 1 93 ? 0.085 6.710 -6.040 1.00 88.00 93 VAL A C 1
ATOM 730 O O . VAL A 1 93 ? -1.082 6.913 -5.718 1.00 88.00 93 VAL A O 1
ATOM 733 N N . ILE A 1 94 ? 1.049 6.493 -5.137 1.00 85.12 94 ILE A N 1
ATOM 734 C CA . ILE A 1 94 ? 0.810 6.421 -3.682 1.00 85.12 94 ILE A CA 1
ATOM 735 C C . ILE A 1 94 ? 1.297 7.676 -2.939 1.00 85.12 94 ILE A C 1
ATOM 737 O O . ILE A 1 94 ? 0.831 7.923 -1.826 1.00 85.12 94 ILE A O 1
ATOM 741 N N . LEU A 1 95 ? 2.215 8.454 -3.520 1.00 75.75 95 LEU A N 1
ATOM 742 C CA . LEU A 1 95 ? 2.785 9.671 -2.927 1.00 75.75 95 LEU A CA 1
ATOM 743 C C . LEU A 1 95 ? 2.467 10.901 -3.768 1.00 75.75 95 LEU A C 1
ATOM 745 O O . LEU A 1 95 ? 2.309 11.971 -3.145 1.00 75.75 95 LEU A O 1
#

Sequence (95 aa):
MRLLRILDIEPDRSFEFMRGKGCDKCFHSGYSGRTGVFEVMKLDERLREGIVKNVPVAALKEMAISQGMNTLKASGIKKIKRGETTVEETLRVIL

Foldseek 3Di:
DVLCVVLVHDPDPPADFDFQCADVVCPGPRDDDDDDQDFDQDDDPVLVVCVVVVPDPVVSVVVSVVVPGDDSSRSLVVCRRVNNDGSVVSVVVPD

Mean predicted aligned error: 4.6 Å

Nearest PDB structures (foldseek):
  5tsh-assembly1_E  TM=8.825E-01  e=4.646E-05  Geobacter metallireducens GS-15
  5tsh-assembly1_A  TM=8.758E-01  e=4.958E-05  Geobacter metallireducens GS-15
  5tsh-assembly1_C  TM=8.903E-01  e=6.433E-05  Geobacter metallireducens GS-15
  5tsg-assembly1_B-2  TM=8.700E-01  e=5.648E-05  Geobacter metallireducens GS-15
  5zfr-assembly1_A-2  TM=8.794E-01  e=1.015E-04  Geobacter sulfurreducens PCA

InterPro domains:
  IPR001482 Type II/IV secretion system domain [PF00437] (14-92)
  IPR027417 P-loop containing nucleoside triphosphate hydrolase [G3DSA:3.40.50.300] (2-95)
  IPR027417 P-loop containing nucleoside triphosphate hydrolase [SSF52540] (15-94)

Secondary structure (DSSP, 8-state):
-HHHHHTT----TTSPPP-----GGGTTSS--S-----------HHHHHHHHTT--HHHHHHHHHHTTPPPHHHHHHHHHHTTSS-HHHHHHHH-

Solvent-accessible surface area (backbone atoms only — not comparable to full-atom values): 5977 Å² total; per-residue (Å²): 121,74,68,40,58,77,69,72,46,76,94,56,92,88,61,72,84,44,75,57,88,41,42,78,94,37,72,54,67,30,57,78,88,87,80,90,73,60,60,63,79,80,8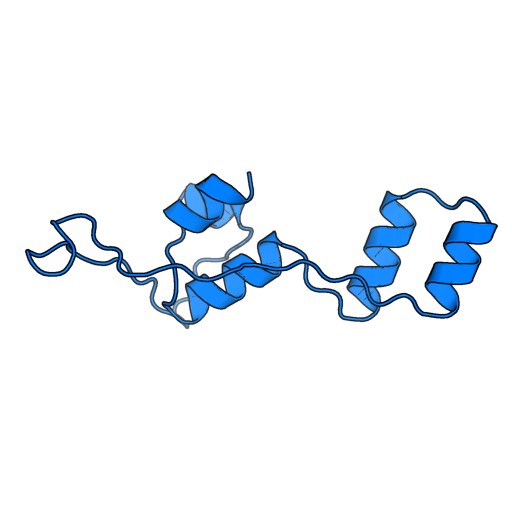6,46,71,70,55,51,52,37,58,77,68,65,53,55,68,69,57,54,50,52,52,39,43,77,72,69,33,44,49,49,65,56,39,40,51,56,33,24,69,68,52,76,41,36,71,66,61,44,48,71,76,74,109

Organism: NCBI:txid1499966

pLDDT: mean 91.28, std 8.13, range [60.44, 98.06]